Protein AF-A0A2A6ZVV5-F1 (afdb_monomer_lite)

Foldseek 3Di:
DADADEDEPPPDQDDLPDDEAGDPVLLVVLVVLVVSVVVVHAYEYEQFWRQANQAALDHHPSTHAHLAYEREDDRTPNCVDPNRVRRHRHYHYDYPPDDPVPDDDD

Sequence (106 aa):
MGDLFVVSIGYALYGTGFHGALRPSGLAACGLIRRLHKSDTFVLAVDLPSGINTDTGEVAEGAAYADLTVTFDSYKPLHMAEASAPLCGKIICADIGIRDEWHPEF

Structure (mmCIF, N/CA/C/O backbone):
data_AF-A0A2A6ZVV5-F1
#
_entry.id   AF-A0A2A6ZVV5-F1
#
loop_
_atom_site.group_PDB
_atom_site.id
_atom_site.type_symbol
_atom_site.label_atom_id
_atom_site.label_alt_id
_atom_site.label_comp_id
_atom_site.label_asym_id
_atom_site.label_entity_id
_atom_site.label_seq_id
_atom_site.pdbx_PDB_ins_code
_atom_site.Cartn_x
_atom_site.Cartn_y
_atom_site.Cartn_z
_atom_site.occupancy
_atom_site.B_iso_or_equiv
_atom_site.auth_seq_id
_atom_site.auth_comp_id
_atom_site.auth_asym_id
_atom_site.auth_atom_id
_atom_site.pdbx_PDB_model_num
ATOM 1 N N . MET A 1 1 ? -25.230 -5.777 -0.996 1.00 41.69 1 MET A N 1
ATOM 2 C CA . MET A 1 1 ? -24.227 -5.767 -2.078 1.00 41.69 1 MET A CA 1
ATOM 3 C C . MET A 1 1 ? -23.375 -4.550 -1.780 1.00 41.69 1 MET A C 1
ATOM 5 O O . MET A 1 1 ? -23.881 -3.453 -1.945 1.00 41.69 1 MET A O 1
ATOM 9 N N . GLY A 1 2 ? -22.250 -4.751 -1.088 1.00 50.25 2 GLY A N 1
ATOM 10 C CA . GLY A 1 2 ? -21.482 -3.663 -0.473 1.00 50.25 2 GLY A CA 1
ATOM 11 C C . GLY A 1 2 ? -20.897 -2.736 -1.530 1.00 50.25 2 GLY A C 1
ATOM 12 O O . GLY A 1 2 ? -20.501 -3.203 -2.598 1.00 50.25 2 GLY A O 1
ATOM 13 N N . ASP A 1 3 ? -20.893 -1.439 -1.241 1.00 46.88 3 ASP A N 1
ATOM 14 C CA . ASP A 1 3 ? -20.307 -0.436 -2.120 1.00 46.88 3 ASP A CA 1
ATOM 15 C C . ASP A 1 3 ? -18.819 -0.758 -2.335 1.00 46.88 3 ASP A C 1
ATOM 17 O O . ASP A 1 3 ? -18.072 -1.014 -1.388 1.00 46.88 3 ASP A O 1
ATOM 21 N N . LEU A 1 4 ? -18.389 -0.798 -3.598 1.00 45.12 4 LEU A N 1
ATOM 22 C CA . LEU A 1 4 ? -16.984 -0.952 -3.961 1.00 45.12 4 LEU A CA 1
ATOM 23 C C . LEU A 1 4 ? -16.335 0.430 -3.926 1.00 45.12 4 LEU A C 1
ATOM 25 O O . LEU A 1 4 ? -16.654 1.280 -4.759 1.00 45.12 4 LEU A O 1
ATOM 29 N N . PHE A 1 5 ? -15.401 0.646 -3.002 1.00 52.53 5 PHE A N 1
ATOM 30 C CA . PHE A 1 5 ? -14.598 1.862 -2.979 1.00 52.53 5 PHE A CA 1
ATOM 31 C C . PHE A 1 5 ? -13.209 1.547 -3.528 1.00 52.53 5 PHE A C 1
ATOM 33 O O . PHE A 1 5 ? -12.375 0.911 -2.881 1.00 52.53 5 PHE A O 1
ATOM 40 N N . VAL A 1 6 ? -12.971 1.970 -4.768 1.00 51.19 6 VAL A N 1
ATOM 41 C CA . VAL A 1 6 ? -11.660 1.842 -5.406 1.00 51.19 6 VAL A CA 1
ATOM 42 C C . VAL A 1 6 ? -10.798 3.014 -4.966 1.00 51.19 6 VAL A C 1
ATOM 44 O O . VAL A 1 6 ? -11.049 4.159 -5.341 1.00 51.19 6 VAL A O 1
ATOM 47 N N . VAL A 1 7 ? -9.761 2.730 -4.187 1.00 54.19 7 VAL A N 1
ATOM 48 C CA . VAL A 1 7 ? -8.729 3.705 -3.855 1.00 54.19 7 VAL A CA 1
ATOM 49 C C . VAL A 1 7 ? -7.602 3.529 -4.872 1.00 54.19 7 VAL A C 1
ATOM 51 O O . VAL A 1 7 ? -6.694 2.718 -4.705 1.00 54.19 7 VAL A O 1
ATOM 54 N N . SER A 1 8 ? -7.686 4.283 -5.972 1.00 39.44 8 SER A N 1
ATOM 55 C CA . SER A 1 8 ? -6.606 4.347 -6.957 1.00 39.44 8 SER A CA 1
ATOM 56 C C . SER A 1 8 ? -5.481 5.242 -6.441 1.00 39.44 8 SER A C 1
ATOM 58 O O . SER A 1 8 ? -5.673 6.450 -6.302 1.00 39.44 8 SER A O 1
ATOM 60 N N . ILE A 1 9 ? -4.312 4.672 -6.138 1.00 43.19 9 ILE A N 1
ATOM 61 C CA . ILE A 1 9 ? -3.103 5.429 -5.796 1.00 43.19 9 ILE A CA 1
ATOM 62 C C . ILE A 1 9 ? -1.984 5.054 -6.771 1.00 43.19 9 ILE A C 1
ATOM 64 O O . ILE A 1 9 ? -0.904 4.620 -6.403 1.00 43.19 9 ILE A O 1
ATOM 68 N N . GLY A 1 10 ? -2.236 5.299 -8.053 1.00 32.91 10 GLY A N 1
ATOM 69 C CA . GLY A 1 10 ? -1.182 5.743 -8.960 1.00 32.91 10 GLY A CA 1
ATOM 70 C C . GLY A 1 10 ? -1.272 7.265 -9.052 1.00 32.91 10 GLY A C 1
ATOM 71 O O . GLY A 1 10 ? -2.272 7.780 -9.539 1.00 32.91 10 GLY A O 1
ATOM 72 N N . TYR A 1 11 ? -0.270 7.994 -8.554 1.00 42.50 11 TYR A N 1
ATOM 73 C CA . TYR A 1 11 ? -0.145 9.462 -8.677 1.00 42.50 11 TYR A CA 1
ATOM 74 C C . TYR A 1 11 ? -1.188 10.381 -7.989 1.00 42.50 11 TYR A C 1
ATOM 76 O O . TYR A 1 11 ? -1.275 11.543 -8.378 1.00 42.50 11 TYR A O 1
ATOM 84 N N . ALA A 1 12 ? -1.949 9.968 -6.964 1.00 44.75 12 ALA A N 1
ATOM 85 C CA . ALA A 1 12 ? -2.974 10.871 -6.384 1.00 44.75 12 ALA A CA 1
ATOM 86 C C . ALA A 1 12 ? -2.871 11.205 -4.876 1.00 44.75 12 ALA A C 1
ATOM 88 O O . ALA A 1 12 ? -3.442 12.212 -4.459 1.00 44.75 12 ALA A O 1
ATOM 89 N N . LEU A 1 13 ? -2.113 10.453 -4.060 1.00 51.47 13 LEU A N 1
ATOM 90 C CA . LEU A 1 13 ? -1.795 10.835 -2.666 1.00 51.47 13 LEU A CA 1
ATOM 91 C C . LEU A 1 13 ? -0.309 10.637 -2.349 1.00 51.47 13 LEU A C 1
ATOM 93 O O . LEU A 1 13 ? 0.384 11.624 -2.115 1.00 51.47 13 LEU A O 1
ATOM 97 N N . TYR A 1 14 ? 0.187 9.397 -2.416 1.00 51.66 14 TYR A N 1
ATOM 98 C CA . TYR A 1 14 ? 1.614 9.065 -2.389 1.00 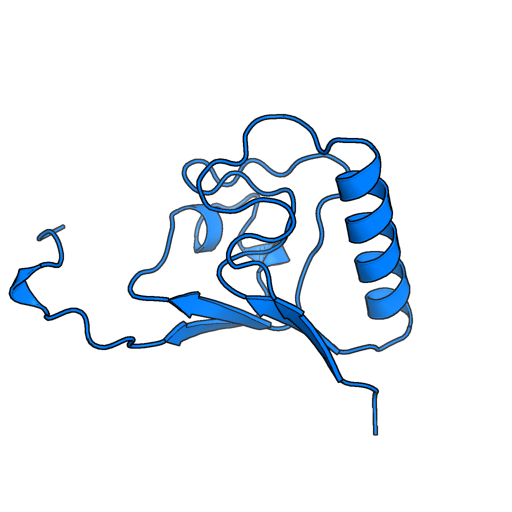51.66 14 TYR A CA 1
ATOM 99 C C . TYR A 1 14 ? 1.872 7.737 -3.114 1.00 51.66 14 TYR A C 1
ATOM 101 O O . TYR A 1 14 ? 1.139 6.786 -2.882 1.00 51.66 14 TYR A O 1
ATOM 109 N N . GLY A 1 15 ? 2.886 7.680 -3.980 1.00 57.38 15 GLY A N 1
ATOM 110 C CA . GLY A 1 15 ? 3.348 6.443 -4.631 1.00 57.38 15 GLY A CA 1
ATOM 111 C C . GLY A 1 15 ? 4.699 5.990 -4.075 1.00 57.38 15 GLY A C 1
ATOM 112 O O . GLY A 1 15 ? 5.016 6.284 -2.922 1.00 57.38 15 GLY A O 1
ATOM 113 N N . THR A 1 16 ? 5.536 5.386 -4.923 1.00 53.97 16 THR A N 1
ATOM 114 C CA . THR A 1 16 ? 6.889 4.908 -4.567 1.00 53.97 16 THR A CA 1
ATOM 115 C C . THR A 1 16 ? 7.792 5.945 -3.890 1.00 53.97 16 THR A C 1
ATOM 117 O O . THR A 1 16 ? 8.691 5.595 -3.138 1.00 53.97 16 THR A O 1
ATOM 120 N N . GLY A 1 17 ? 7.518 7.239 -4.086 1.00 60.00 17 GLY A N 1
ATOM 121 C CA . GLY A 1 17 ? 8.231 8.346 -3.444 1.00 60.00 17 GLY A CA 1
ATOM 122 C C . GLY A 1 17 ? 7.745 8.754 -2.042 1.00 60.00 17 GLY A C 1
ATOM 123 O O . GLY A 1 17 ? 8.142 9.825 -1.573 1.00 60.00 17 GLY A O 1
ATOM 124 N N . PHE A 1 18 ? 6.864 7.998 -1.376 1.00 68.19 18 PHE A N 1
ATOM 125 C CA . PHE A 1 18 ? 6.453 8.310 0.001 1.00 68.19 18 PHE A CA 1
ATOM 126 C C . PHE A 1 18 ? 7.604 8.153 1.000 1.00 68.19 18 PHE A C 1
ATOM 128 O O . PHE A 1 18 ? 8.256 7.116 1.037 1.00 68.19 18 PHE A O 1
ATOM 135 N N . HIS A 1 19 ? 7.778 9.143 1.878 1.00 69.75 19 HIS A N 1
ATOM 136 C CA . HIS A 1 19 ? 8.740 9.090 2.977 1.00 69.75 19 HIS A CA 1
ATOM 137 C C . HIS A 1 19 ? 8.169 9.772 4.227 1.00 69.75 19 HIS A C 1
ATOM 139 O O . HIS A 1 19 ? 7.600 10.864 4.139 1.00 69.75 19 HIS A O 1
ATOM 145 N N . GLY A 1 20 ? 8.388 9.173 5.400 1.00 78.56 20 GLY A N 1
ATOM 146 C CA . GLY A 1 20 ? 8.078 9.789 6.690 1.00 78.56 20 GLY A CA 1
ATOM 147 C C . GLY A 1 20 ? 6.585 9.804 7.028 1.00 78.56 20 GLY A C 1
ATOM 148 O O . GLY A 1 20 ? 5.962 8.756 7.149 1.00 78.56 20 GLY A O 1
ATOM 149 N N . ALA A 1 21 ? 6.018 10.992 7.253 1.00 84.38 21 ALA A N 1
ATOM 150 C CA . ALA A 1 21 ? 4.661 11.161 7.775 1.00 84.38 21 ALA A CA 1
ATOM 151 C C . ALA A 1 21 ? 3.663 11.638 6.708 1.00 84.38 21 ALA A C 1
ATOM 153 O O . ALA A 1 21 ? 3.992 12.426 5.817 1.00 84.38 21 ALA A O 1
ATOM 154 N N . LEU A 1 22 ? 2.402 11.220 6.850 1.00 82.38 22 LEU A N 1
ATOM 155 C CA . LEU A 1 22 ? 1.297 11.736 6.045 1.00 82.38 22 LEU A CA 1
ATOM 156 C C . LEU A 1 22 ? 1.129 13.246 6.273 1.00 82.38 22 LEU A C 1
ATOM 158 O O . LEU A 1 22 ? 1.007 13.713 7.406 1.00 82.38 22 LEU A O 1
ATOM 162 N N . ARG A 1 23 ? 1.050 14.030 5.191 1.00 85.06 23 ARG A N 1
ATOM 163 C CA . ARG A 1 23 ? 0.595 15.428 5.284 1.00 85.06 23 ARG A CA 1
ATOM 164 C C . ARG A 1 23 ? -0.873 15.472 5.736 1.00 85.06 23 ARG A C 1
ATOM 166 O O . ARG A 1 23 ? -1.589 14.493 5.527 1.00 85.06 23 ARG A O 1
ATOM 173 N N . PRO A 1 24 ? -1.368 16.602 6.278 1.00 88.50 24 PRO A N 1
ATOM 174 C CA . PRO A 1 24 ? -2.725 16.687 6.827 1.00 88.50 24 PRO A CA 1
ATOM 175 C C . PRO A 1 24 ? -3.837 16.183 5.893 1.00 88.50 24 PRO A C 1
ATOM 177 O O . PRO A 1 24 ? -4.741 15.481 6.336 1.00 88.50 24 PRO A O 1
ATOM 180 N N . SER A 1 25 ? -3.75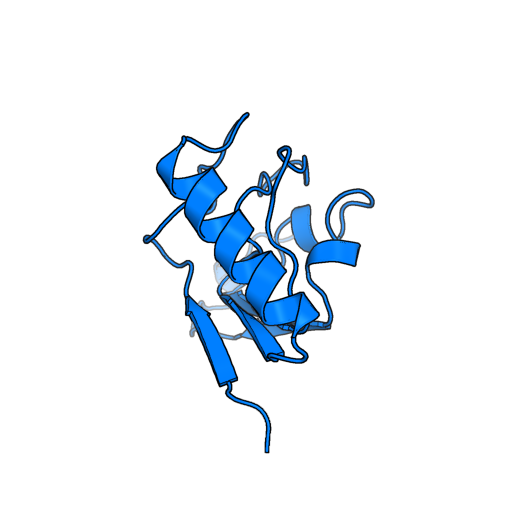1 16.475 4.592 1.00 85.19 25 SER A N 1
ATOM 181 C CA . SER A 1 25 ? -4.698 15.967 3.590 1.00 85.19 25 SER A CA 1
ATOM 182 C C . SER A 1 25 ? -4.620 14.447 3.410 1.00 85.19 25 SER A C 1
ATOM 184 O O . SER A 1 25 ? -5.654 13.788 3.332 1.00 85.19 25 SER A O 1
ATOM 186 N N . GLY A 1 26 ? -3.411 13.880 3.392 1.00 85.31 26 GLY A N 1
ATOM 187 C CA . GLY A 1 26 ? -3.197 12.434 3.323 1.00 85.31 26 GLY A CA 1
ATOM 188 C C . GLY A 1 26 ? -3.689 11.715 4.574 1.00 85.31 26 GLY A C 1
ATOM 189 O O . GLY A 1 26 ? -4.334 10.676 4.462 1.00 85.31 26 GLY A O 1
ATOM 190 N N . LEU A 1 27 ? -3.476 12.303 5.754 1.00 88.44 27 LEU A N 1
ATOM 191 C CA . LEU A 1 27 ? -3.998 11.775 7.013 1.00 88.44 27 LEU A CA 1
ATOM 192 C C . LEU A 1 27 ? -5.533 11.781 7.028 1.00 88.44 27 LEU A C 1
ATOM 194 O O . LEU A 1 27 ? -6.150 10.791 7.416 1.00 88.44 27 LEU A O 1
ATOM 198 N N . ALA A 1 28 ? -6.158 12.863 6.553 1.00 88.19 28 ALA A N 1
ATOM 199 C CA . ALA A 1 28 ? -7.611 12.946 6.428 1.00 88.19 28 ALA A CA 1
ATOM 200 C C . ALA A 1 28 ? -8.166 11.900 5.444 1.00 88.19 28 ALA A C 1
ATOM 202 O O . ALA A 1 28 ? -9.139 11.214 5.762 1.00 88.19 28 ALA A O 1
ATOM 203 N N . ALA A 1 29 ? -7.524 11.729 4.284 1.00 88.56 29 ALA A N 1
ATOM 204 C CA . ALA A 1 29 ? -7.924 10.738 3.288 1.00 88.56 29 ALA A CA 1
ATOM 205 C C . ALA A 1 29 ? -7.794 9.301 3.817 1.00 88.56 29 ALA A C 1
ATOM 207 O O . ALA A 1 29 ? -8.751 8.531 3.741 1.00 88.56 29 ALA A O 1
ATOM 208 N N . CYS A 1 30 ? -6.660 8.952 4.433 1.00 90.56 30 CYS A N 1
ATOM 209 C CA . CYS A 1 30 ? -6.482 7.635 5.049 1.00 90.56 30 CYS A CA 1
ATOM 210 C C . CYS A 1 30 ? -7.468 7.420 6.207 1.00 90.56 30 CYS A C 1
ATOM 212 O O . CYS A 1 30 ? -8.012 6.329 6.374 1.00 90.56 30 CYS A O 1
ATOM 214 N N . GLY A 1 31 ? -7.778 8.474 6.967 1.00 92.31 31 GLY A N 1
ATOM 215 C CA . GLY A 1 31 ? -8.828 8.465 7.982 1.00 92.31 31 GLY A CA 1
ATOM 216 C C . GLY A 1 31 ? -10.203 8.105 7.415 1.00 92.31 31 GLY A C 1
ATOM 217 O O . GLY A 1 31 ? -10.895 7.264 7.995 1.00 92.31 31 GLY A O 1
ATOM 218 N N . LEU A 1 32 ? -10.580 8.684 6.271 1.00 90.75 32 LEU A N 1
ATOM 219 C CA . LEU A 1 32 ? -11.832 8.368 5.581 1.00 90.75 32 LEU A CA 1
ATOM 220 C C . LEU A 1 32 ? -11.848 6.926 5.062 1.00 90.75 32 LEU A C 1
ATOM 222 O O . LEU A 1 32 ? -12.814 6.211 5.313 1.00 90.75 32 LEU A O 1
ATOM 226 N N . ILE A 1 33 ? -10.771 6.472 4.416 1.00 89.88 33 ILE A N 1
ATOM 227 C CA . ILE A 1 33 ? -10.657 5.094 3.909 1.00 89.88 33 ILE A CA 1
ATOM 228 C C . ILE A 1 33 ? -10.838 4.090 5.052 1.00 89.88 33 ILE A C 1
ATOM 230 O O . ILE A 1 33 ? -11.666 3.189 4.966 1.00 89.88 33 ILE A O 1
ATOM 234 N N . ARG A 1 34 ? -10.150 4.300 6.179 1.00 91.69 34 ARG A N 1
ATOM 235 C CA . ARG A 1 34 ? -10.288 3.453 7.375 1.00 91.69 34 ARG A CA 1
ATOM 236 C C . ARG A 1 34 ? -11.696 3.483 7.963 1.00 91.69 34 ARG A C 1
ATOM 238 O O . ARG A 1 34 ? -12.166 2.481 8.497 1.00 91.69 34 ARG A O 1
ATOM 245 N N . ARG A 1 35 ? -12.365 4.639 7.926 1.00 92.50 35 ARG A N 1
ATOM 246 C CA . ARG A 1 35 ? -13.749 4.788 8.400 1.00 92.50 35 ARG A CA 1
ATOM 247 C C . ARG A 1 35 ? -14.712 3.972 7.538 1.00 92.50 35 ARG A C 1
ATOM 249 O O . ARG A 1 35 ? -15.569 3.312 8.116 1.00 92.50 35 ARG A O 1
ATOM 256 N N . LEU A 1 36 ? -14.543 4.014 6.216 1.00 87.00 36 LEU A N 1
ATOM 257 C CA . LEU A 1 36 ? -15.331 3.246 5.248 1.00 87.00 36 LEU A CA 1
ATOM 258 C C . LEU A 1 36 ? -15.070 1.744 5.378 1.00 87.00 36 LEU A C 1
ATOM 260 O O . LEU A 1 36 ? -16.004 0.949 5.423 1.00 87.00 36 LEU A O 1
ATOM 264 N N . HIS A 1 37 ? -13.809 1.343 5.532 1.00 86.56 37 HIS A N 1
ATOM 265 C CA . HIS A 1 37 ? -13.468 -0.069 5.709 1.00 86.56 37 HIS A CA 1
ATOM 266 C C . HIS A 1 37 ? -14.116 -0.672 6.958 1.00 86.56 37 HIS A C 1
ATOM 268 O O . HIS A 1 37 ? -14.665 -1.766 6.922 1.00 86.56 37 HIS A O 1
ATOM 274 N N . LYS A 1 38 ? -14.151 0.092 8.059 1.00 89.44 38 LYS A N 1
ATOM 275 C CA . LYS A 1 38 ? -14.865 -0.288 9.291 1.00 89.44 38 LYS A CA 1
ATOM 276 C C . LYS A 1 38 ? -16.387 -0.365 9.141 1.00 89.44 38 LYS A C 1
ATOM 278 O O . LYS A 1 38 ? -17.039 -0.847 10.061 1.00 89.44 38 LYS A O 1
ATOM 283 N N . SER A 1 39 ? -16.956 0.153 8.054 1.00 88.38 39 SER A N 1
ATOM 284 C CA . SER A 1 39 ? -18.382 0.045 7.736 1.00 88.38 39 SER A CA 1
ATOM 285 C C . SER A 1 39 ? -18.641 -0.984 6.630 1.00 88.38 39 SER A C 1
ATOM 287 O O . SER A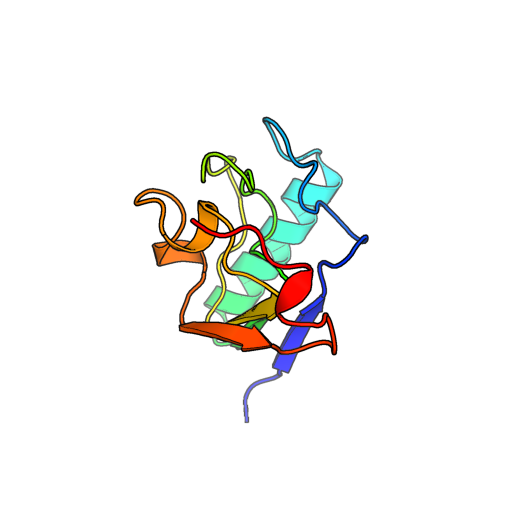 1 39 ? -19.506 -0.758 5.788 1.00 88.38 39 SER A O 1
ATOM 289 N N . ASP A 1 40 ? -17.857 -2.068 6.607 1.00 84.62 40 ASP A N 1
ATOM 290 C CA . ASP A 1 40 ? -17.952 -3.194 5.663 1.00 84.62 40 ASP A CA 1
ATOM 291 C C . ASP A 1 40 ? -17.821 -2.804 4.178 1.00 84.62 40 ASP A C 1
ATOM 293 O O . ASP A 1 40 ? -18.279 -3.516 3.281 1.00 84.62 40 ASP A O 1
ATOM 297 N N . THR A 1 41 ? -17.179 -1.664 3.898 1.00 88.12 41 THR A N 1
ATOM 298 C CA . THR A 1 41 ? -16.831 -1.263 2.528 1.00 88.12 41 THR A CA 1
ATOM 299 C C . THR A 1 41 ? -15.573 -1.999 2.103 1.00 88.12 41 THR A C 1
ATOM 301 O O . THR A 1 41 ? -14.565 -1.936 2.804 1.00 88.12 41 THR A O 1
ATOM 304 N N . PHE A 1 42 ? -15.608 -2.638 0.938 1.00 90.12 42 PHE A N 1
ATOM 305 C CA . PHE A 1 42 ? -14.428 -3.289 0.382 1.00 90.12 42 PHE A CA 1
ATOM 306 C C . PHE A 1 42 ? -13.419 -2.240 -0.098 1.00 90.12 42 PHE A C 1
ATOM 308 O O . PHE A 1 42 ? -13.761 -1.391 -0.929 1.00 90.12 42 PHE A O 1
ATOM 315 N N . VAL A 1 43 ? -12.183 -2.316 0.396 1.00 91.44 43 VAL A N 1
ATOM 316 C CA . VAL A 1 43 ? -11.096 -1.403 0.032 1.00 91.44 43 VAL A CA 1
ATOM 317 C C . VAL A 1 43 ? -10.123 -2.097 -0.907 1.00 91.44 43 VAL A C 1
ATOM 319 O O . VAL A 1 43 ? -9.411 -3.028 -0.529 1.00 91.44 43 VAL A O 1
ATOM 322 N N . LEU A 1 44 ? -10.057 -1.581 -2.133 1.00 93.62 44 LEU A N 1
ATOM 323 C CA . LEU A 1 44 ? -9.035 -1.943 -3.106 1.00 93.62 44 LEU A CA 1
ATOM 324 C C . LEU A 1 44 ? -7.957 -0.860 -3.139 1.00 93.62 44 LEU A C 1
ATOM 326 O O . LEU A 1 44 ? -8.261 0.287 -3.472 1.00 93.62 44 LEU A O 1
ATOM 330 N N . ALA A 1 45 ? -6.716 -1.234 -2.835 1.00 90.94 45 ALA A N 1
ATOM 331 C CA . ALA A 1 45 ? -5.540 -0.413 -3.075 1.00 90.94 45 ALA A CA 1
ATOM 332 C C . ALA A 1 45 ? -4.983 -0.678 -4.478 1.00 90.94 45 ALA A C 1
ATOM 334 O O . ALA A 1 45 ? -4.860 -1.821 -4.924 1.00 90.94 45 ALA A O 1
ATOM 335 N N . VAL A 1 46 ? -4.630 0.397 -5.172 1.00 90.50 46 VAL A N 1
ATOM 336 C CA . VAL A 1 46 ? -3.885 0.333 -6.430 1.00 90.50 46 VAL A CA 1
ATOM 337 C C . VAL A 1 46 ? -2.428 0.659 -6.143 1.00 90.50 46 VAL A C 1
ATOM 339 O O . VAL A 1 46 ? -2.135 1.656 -5.492 1.00 90.50 46 VAL A O 1
ATOM 342 N N . ASP A 1 47 ? -1.544 -0.181 -6.658 1.00 90.44 47 ASP A N 1
ATOM 343 C CA . ASP A 1 47 ? -0.110 -0.251 -6.401 1.00 90.44 47 ASP A CA 1
ATOM 344 C C . ASP A 1 47 ? 0.270 -0.644 -4.971 1.00 90.44 47 ASP A C 1
ATOM 346 O O . ASP A 1 47 ? 0.928 -1.667 -4.796 1.00 90.44 47 ASP A O 1
ATOM 350 N N . LEU A 1 48 ? -0.168 0.135 -3.976 1.00 89.81 48 LEU A N 1
ATOM 351 C CA . LEU A 1 48 ? 0.127 -0.051 -2.553 1.00 89.81 48 LEU A CA 1
ATOM 352 C C . LEU A 1 48 ? -0.855 0.723 -1.649 1.00 89.81 48 LEU A C 1
ATOM 354 O O . LEU A 1 48 ? -1.441 1.720 -2.085 1.00 89.81 4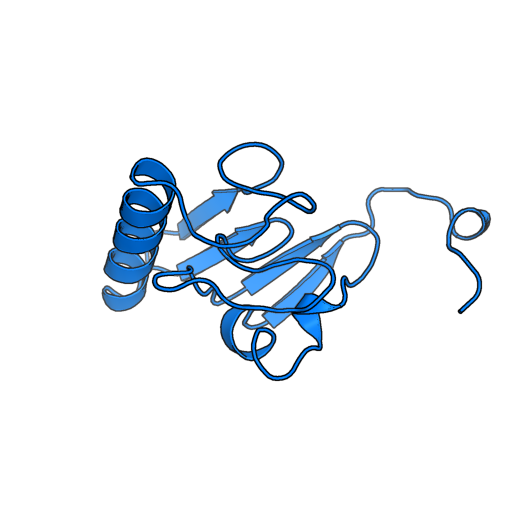8 LEU A O 1
ATOM 358 N N . PRO A 1 49 ? -1.045 0.329 -0.374 1.00 91.75 49 PRO A N 1
ATOM 359 C CA . PRO A 1 49 ? -1.840 1.115 0.570 1.00 91.75 49 PRO A CA 1
ATOM 360 C C . PRO A 1 49 ? -1.197 2.478 0.887 1.00 91.75 49 PRO A C 1
ATOM 362 O O . PRO A 1 49 ? -0.000 2.578 1.155 1.00 91.75 49 PRO A O 1
ATOM 365 N N . SER A 1 50 ? -1.999 3.550 0.902 1.00 89.69 50 SER A N 1
ATOM 366 C CA . SER A 1 50 ? -1.509 4.910 1.195 1.00 89.69 50 SER A CA 1
ATOM 367 C C . SER A 1 50 ? -0.869 5.026 2.581 1.00 89.69 50 SER A C 1
ATOM 369 O O . SER A 1 50 ? -1.459 4.617 3.581 1.00 89.69 50 SER A O 1
ATOM 371 N N . GLY A 1 51 ? 0.281 5.705 2.644 1.00 89.88 51 GLY A N 1
ATOM 372 C CA . GLY A 1 51 ? 1.005 5.978 3.891 1.00 89.88 51 GLY A CA 1
ATOM 373 C C . GLY A 1 51 ? 2.052 4.929 4.257 1.00 89.88 51 GLY A C 1
ATOM 374 O O . GLY A 1 51 ? 2.496 4.905 5.401 1.00 89.88 51 GLY A O 1
ATOM 375 N N . ILE A 1 52 ? 2.443 4.074 3.311 1.00 91.44 52 ILE A N 1
ATOM 376 C CA . ILE A 1 52 ? 3.484 3.061 3.498 1.00 91.44 52 ILE A CA 1
ATOM 377 C C . ILE A 1 52 ? 4.678 3.393 2.602 1.00 91.44 52 ILE A C 1
ATOM 379 O O . ILE A 1 52 ? 4.513 3.692 1.417 1.00 91.44 52 ILE A O 1
ATOM 383 N N . ASN A 1 53 ? 5.885 3.365 3.167 1.00 90.56 53 ASN A N 1
ATOM 384 C CA . ASN A 1 53 ? 7.116 3.504 2.398 1.00 90.56 53 ASN A CA 1
ATOM 385 C C . ASN A 1 53 ? 7.306 2.262 1.524 1.00 90.56 53 ASN A C 1
ATOM 387 O O . ASN A 1 53 ? 7.225 1.130 1.998 1.00 90.56 53 ASN A O 1
ATOM 391 N N . THR A 1 54 ? 7.561 2.481 0.239 1.00 88.81 54 THR A N 1
ATOM 392 C CA . THR A 1 54 ? 7.580 1.402 -0.748 1.00 88.81 54 THR A CA 1
ATOM 393 C C . THR A 1 54 ? 8.769 0.462 -0.613 1.00 88.81 54 THR A C 1
ATOM 395 O O . THR A 1 54 ? 8.613 -0.753 -0.765 1.00 88.81 54 THR A O 1
ATOM 398 N N . ASP A 1 55 ? 9.930 1.025 -0.298 1.00 89.00 55 ASP A N 1
ATOM 399 C CA . ASP A 1 55 ? 11.202 0.311 -0.292 1.00 89.00 55 ASP A CA 1
ATOM 400 C C . ASP A 1 55 ? 11.479 -0.341 1.063 1.00 89.00 55 ASP A C 1
ATOM 402 O O . ASP A 1 55 ? 12.113 -1.391 1.129 1.00 89.00 55 ASP A O 1
ATOM 406 N N . THR A 1 56 ? 10.992 0.262 2.152 1.00 90.44 56 THR A N 1
ATOM 407 C CA . THR A 1 56 ? 11.253 -0.221 3.518 1.00 90.44 56 THR A CA 1
ATOM 408 C C . THR A 1 56 ? 10.065 -0.934 4.156 1.00 90.44 56 THR A C 1
ATOM 410 O O . THR A 1 56 ? 10.252 -1.706 5.094 1.00 90.44 56 THR A O 1
ATOM 413 N N . GLY A 1 57 ? 8.840 -0.676 3.687 1.00 92.94 57 GLY A N 1
ATOM 414 C CA . GLY A 1 57 ? 7.620 -1.121 4.363 1.00 92.94 57 GLY A CA 1
ATOM 415 C C . GLY A 1 57 ? 7.305 -0.351 5.651 1.00 92.94 57 GLY A C 1
ATOM 416 O O . GLY A 1 57 ? 6.417 -0.752 6.400 1.00 92.94 57 GLY A O 1
ATOM 417 N N . GLU A 1 58 ? 8.005 0.753 5.939 1.00 94.38 58 GLU A N 1
ATOM 418 C CA . GLU A 1 58 ? 7.681 1.606 7.086 1.00 94.38 58 GLU A CA 1
ATOM 419 C C . GLU A 1 58 ? 6.268 2.182 6.952 1.00 94.38 58 GLU A C 1
ATOM 421 O O . GLU A 1 58 ? 5.917 2.812 5.951 1.00 94.38 58 GLU A O 1
ATOM 426 N N . VAL A 1 59 ? 5.454 1.979 7.986 1.00 94.69 59 VAL A N 1
ATOM 427 C CA . VAL A 1 59 ? 4.051 2.392 8.011 1.00 94.69 59 VAL A CA 1
ATOM 428 C C . VAL A 1 59 ? 3.925 3.699 8.781 1.00 94.69 59 VAL A C 1
ATOM 430 O O . VAL A 1 59 ? 4.219 3.761 9.976 1.00 94.69 59 VAL A O 1
ATOM 433 N N . ALA A 1 60 ? 3.458 4.751 8.113 1.00 93.25 60 ALA A N 1
ATOM 434 C CA . ALA A 1 60 ? 3.166 6.010 8.776 1.00 93.25 60 ALA A CA 1
ATOM 435 C C . ALA A 1 60 ? 1.952 5.882 9.702 1.00 93.25 60 ALA A C 1
ATOM 437 O O . ALA A 1 60 ? 0.998 5.144 9.434 1.00 93.25 60 ALA A O 1
ATOM 438 N N . GLU A 1 61 ? 1.941 6.675 10.774 1.00 94.38 61 GLU A N 1
ATOM 439 C CA . GLU A 1 61 ? 0.764 6.782 11.629 1.00 94.38 61 GLU A CA 1
ATOM 440 C C . GLU A 1 61 ? -0.461 7.204 10.801 1.00 94.38 61 GLU A C 1
ATOM 442 O O . GLU A 1 61 ? -0.444 8.197 10.071 1.00 94.38 61 GLU A O 1
ATOM 447 N N . GLY A 1 62 ? -1.539 6.426 10.915 1.00 92.31 62 GLY A N 1
ATOM 448 C CA . GLY A 1 62 ? -2.785 6.682 10.199 1.00 92.31 62 GLY A CA 1
ATOM 449 C C . GLY A 1 62 ? -2.832 6.164 8.762 1.00 92.31 62 GLY A C 1
ATOM 450 O O . GLY A 1 62 ? -3.820 6.461 8.092 1.00 92.31 62 GLY A O 1
ATOM 451 N N . ALA A 1 63 ? -1.841 5.387 8.307 1.00 93.00 63 ALA A N 1
ATOM 452 C CA . ALA A 1 63 ? -1.857 4.722 7.003 1.00 93.00 63 ALA A CA 1
ATOM 453 C C . ALA A 1 63 ? -3.143 3.911 6.759 1.00 93.00 63 ALA A C 1
ATOM 455 O O . ALA A 1 63 ? -3.786 3.401 7.685 1.00 93.00 63 ALA A O 1
ATOM 456 N N . ALA A 1 64 ? -3.527 3.812 5.489 1.00 92.75 64 ALA A N 1
ATOM 457 C CA . ALA A 1 64 ? -4.647 2.987 5.063 1.00 92.75 64 ALA A CA 1
ATOM 458 C C . ALA A 1 64 ? -4.253 1.501 5.022 1.00 92.75 64 ALA A C 1
ATOM 460 O O . ALA A 1 64 ? -3.079 1.155 4.918 1.00 92.75 64 ALA A O 1
ATOM 461 N N . TYR A 1 65 ? -5.255 0.629 5.069 1.00 93.50 65 TYR A N 1
ATOM 462 C CA . TYR A 1 65 ? -5.116 -0.804 4.826 1.00 93.50 65 TYR A CA 1
ATOM 463 C C . TYR A 1 65 ? -6.230 -1.256 3.880 1.00 93.50 65 TYR A C 1
ATOM 465 O O . TYR A 1 65 ? -7.266 -0.592 3.785 1.00 93.50 65 TYR A O 1
ATOM 473 N N . ALA A 1 66 ? -5.975 -2.328 3.137 1.00 94.56 66 ALA A N 1
ATOM 474 C CA . ALA A 1 66 ? -6.829 -2.795 2.055 1.00 94.56 66 ALA A CA 1
ATOM 475 C C . ALA A 1 66 ? -7.195 -4.272 2.217 1.00 94.56 66 ALA A C 1
ATOM 477 O O . ALA A 1 66 ? -6.472 -5.046 2.841 1.00 94.56 66 ALA A O 1
ATOM 478 N N . ASP A 1 67 ? -8.308 -4.664 1.603 1.00 95.81 67 ASP A N 1
ATOM 479 C CA . ASP A 1 67 ? -8.686 -6.070 1.444 1.00 95.81 67 ASP A CA 1
ATOM 480 C C . ASP A 1 67 ? -7.942 -6.708 0.260 1.00 95.81 67 ASP A C 1
ATOM 482 O O . ASP A 1 67 ? -7.610 -7.897 0.275 1.00 95.81 67 ASP A O 1
ATOM 486 N N . LEU A 1 68 ? -7.670 -5.903 -0.773 1.00 95.75 68 LEU A N 1
ATOM 487 C CA . LEU A 1 68 ? -6.965 -6.288 -1.990 1.00 95.75 68 LEU A CA 1
ATOM 488 C C . LEU A 1 68 ? -6.042 -5.158 -2.453 1.00 95.75 68 LEU A C 1
ATOM 490 O O . LEU A 1 68 ? -6.485 -4.024 -2.606 1.00 95.75 68 LEU A O 1
ATOM 494 N N . THR A 1 69 ? -4.797 -5.492 -2.768 1.00 95.12 69 THR A N 1
ATOM 495 C CA . THR A 1 69 ? -3.849 -4.625 -3.467 1.00 95.12 69 THR A CA 1
ATOM 496 C C . THR A 1 69 ? -3.586 -5.174 -4.865 1.00 95.12 69 THR A C 1
ATOM 498 O O . THR A 1 69 ? -3.169 -6.323 -5.020 1.00 95.12 69 THR A O 1
ATOM 501 N N . VAL A 1 70 ? -3.817 -4.357 -5.892 1.00 95.06 70 VAL A N 1
ATOM 502 C CA . VAL A 1 70 ? -3.382 -4.649 -7.263 1.00 95.06 70 VAL A CA 1
ATOM 503 C C . VAL A 1 70 ? -2.127 -3.841 -7.534 1.00 95.06 70 VAL A C 1
ATOM 505 O O . VAL A 1 70 ? -2.207 -2.636 -7.756 1.00 95.06 70 VAL A O 1
ATOM 508 N N . THR A 1 71 ? -0.978 -4.504 -7.486 1.00 92.88 71 THR A N 1
ATOM 509 C CA . THR A 1 71 ? 0.308 -3.909 -7.837 1.00 92.88 71 THR A CA 1
ATOM 510 C C . THR A 1 71 ? 0.623 -4.152 -9.302 1.00 92.88 71 THR A C 1
ATOM 512 O O . THR A 1 71 ? 0.098 -5.086 -9.902 1.00 92.88 71 THR A O 1
ATOM 515 N N . PHE A 1 72 ? 1.437 -3.296 -9.899 1.00 90.88 72 PHE A N 1
ATOM 516 C CA . PHE A 1 72 ? 1.792 -3.408 -11.311 1.00 90.88 72 PHE A CA 1
ATOM 517 C C . PHE A 1 72 ? 3.212 -3.897 -11.464 1.00 90.88 72 PHE A C 1
ATOM 519 O O . PHE A 1 72 ? 4.073 -3.448 -10.703 1.00 90.88 72 PHE A O 1
ATOM 526 N N . ASP A 1 73 ? 3.436 -4.707 -12.496 1.00 90.44 73 ASP A N 1
ATOM 527 C CA . ASP A 1 73 ? 4.753 -5.117 -12.977 1.00 90.44 73 ASP A CA 1
ATOM 528 C C . ASP A 1 73 ? 5.507 -6.075 -12.042 1.00 90.44 73 ASP A C 1
ATOM 530 O O . ASP A 1 73 ? 5.770 -7.226 -12.381 1.00 90.44 73 ASP A O 1
ATOM 534 N N . SER A 1 74 ? 5.785 -5.627 -10.824 1.00 90.00 74 SER A N 1
ATOM 535 C CA . SER A 1 74 ? 6.570 -6.344 -9.831 1.00 90.00 74 SER A CA 1
ATOM 536 C C . SER A 1 74 ? 6.063 -6.095 -8.410 1.00 90.00 74 SER A C 1
ATOM 538 O O . SER A 1 74 ? 5.468 -5.059 -8.077 1.00 90.00 74 SER A O 1
ATOM 540 N N . TYR A 1 75 ? 6.328 -7.066 -7.535 1.00 92.94 75 TYR A N 1
ATOM 541 C CA . TYR A 1 75 ? 6.141 -6.898 -6.100 1.00 92.94 75 TYR A CA 1
ATOM 542 C C . TYR A 1 75 ? 7.216 -5.960 -5.543 1.00 92.94 75 TYR A C 1
ATOM 544 O O . TYR A 1 75 ? 8.408 -6.223 -5.648 1.00 92.94 75 TYR A O 1
ATOM 552 N N . LYS A 1 76 ? 6.779 -4.880 -4.895 1.00 90.19 76 LYS A N 1
ATOM 553 C CA . LYS A 1 76 ? 7.635 -3.983 -4.101 1.00 90.19 76 LYS A CA 1
ATOM 554 C C . LYS A 1 76 ? 7.921 -4.538 -2.693 1.00 90.19 76 LYS A C 1
ATOM 556 O O . LYS A 1 76 ? 7.064 -5.264 -2.178 1.00 90.19 76 LYS A O 1
ATOM 561 N N . PRO A 1 77 ? 9.043 -4.169 -2.036 1.00 94.19 77 PRO A N 1
ATOM 562 C CA . PRO A 1 77 ? 9.403 -4.651 -0.695 1.00 94.19 77 PRO A CA 1
ATOM 563 C C . PRO A 1 77 ? 8.291 -4.528 0.354 1.00 94.19 77 PRO A C 1
ATOM 565 O O . PRO A 1 77 ? 8.077 -5.460 1.130 1.00 94.19 77 PRO A O 1
ATOM 568 N N . LEU A 1 78 ? 7.512 -3.440 0.330 1.00 94.56 78 LEU A N 1
ATOM 569 C CA . LEU A 1 78 ? 6.371 -3.239 1.234 1.00 94.56 78 LEU A CA 1
ATOM 570 C C . LEU A 1 78 ? 5.350 -4.394 1.225 1.00 94.56 78 LEU A C 1
ATOM 572 O O . LEU A 1 78 ? 4.678 -4.633 2.226 1.00 94.56 78 LEU A O 1
ATOM 576 N N . HIS A 1 79 ? 5.214 -5.118 0.113 1.00 95.50 79 HIS A N 1
ATOM 577 C CA . HIS A 1 79 ? 4.258 -6.218 -0.010 1.00 95.50 79 HIS A CA 1
ATOM 578 C C . HIS A 1 79 ? 4.669 -7.443 0.804 1.00 95.50 79 HIS A C 1
ATOM 580 O O . HIS A 1 79 ? 3.834 -8.301 1.075 1.00 95.50 79 HIS A O 1
ATOM 586 N N . MET A 1 80 ? 5.948 -7.523 1.174 1.00 96.50 80 MET A N 1
ATOM 587 C CA . MET A 1 80 ? 6.548 -8.661 1.866 1.00 96.50 80 MET A CA 1
ATOM 588 C C . MET A 1 80 ? 7.097 -8.284 3.247 1.00 96.50 80 MET A C 1
ATOM 590 O O . MET A 1 80 ? 7.300 -9.163 4.081 1.00 96.50 80 MET A O 1
ATOM 594 N N . ALA A 1 81 ? 7.339 -6.996 3.508 1.00 96.31 81 ALA A N 1
ATOM 595 C CA . ALA A 1 81 ? 7.842 -6.525 4.791 1.00 96.31 81 ALA A CA 1
ATOM 596 C C . ALA A 1 81 ? 6.826 -6.772 5.920 1.00 96.31 81 ALA A C 1
ATOM 598 O O . ALA A 1 81 ? 5.641 -6.474 5.781 1.00 96.31 81 ALA A O 1
ATOM 599 N N . GLU A 1 82 ? 7.301 -7.280 7.061 1.00 97.25 82 GLU A N 1
ATOM 600 C CA . GLU A 1 82 ? 6.465 -7.697 8.200 1.00 97.25 82 GLU A CA 1
ATOM 601 C C . GLU A 1 82 ? 5.516 -6.589 8.683 1.00 97.25 82 GLU A C 1
ATOM 603 O O . GLU A 1 82 ? 4.352 -6.849 8.987 1.00 97.25 82 GLU A O 1
ATOM 608 N N . ALA A 1 83 ? 5.997 -5.343 8.703 1.00 95.88 83 ALA A N 1
ATOM 609 C CA . ALA A 1 83 ? 5.226 -4.195 9.164 1.00 95.88 83 ALA A CA 1
ATOM 610 C C . ALA A 1 83 ? 4.073 -3.812 8.219 1.00 95.88 83 ALA A C 1
ATOM 612 O O . ALA A 1 83 ? 3.054 -3.311 8.692 1.00 95.88 83 ALA A O 1
ATOM 613 N N . SER A 1 84 ? 4.212 -4.036 6.908 1.00 95.81 84 SER A N 1
ATOM 614 C CA . SER A 1 84 ? 3.289 -3.524 5.883 1.00 95.81 84 SER A CA 1
ATOM 615 C C . SER A 1 84 ? 2.499 -4.592 5.134 1.00 95.81 84 SER A C 1
ATOM 617 O O . SER A 1 84 ? 1.383 -4.314 4.691 1.00 95.81 84 SER A O 1
ATOM 619 N N . ALA A 1 85 ? 3.012 -5.817 5.019 1.00 97.00 85 ALA A N 1
ATOM 620 C CA . ALA A 1 85 ? 2.334 -6.913 4.330 1.00 97.00 85 ALA A CA 1
ATOM 621 C C . ALA A 1 85 ? 0.906 -7.167 4.864 1.00 97.00 85 ALA A C 1
ATOM 623 O O . ALA A 1 85 ? -0.009 -7.295 4.047 1.00 97.00 85 ALA A O 1
ATOM 624 N N . PRO A 1 86 ? 0.637 -7.124 6.190 1.00 97.50 86 PRO A N 1
ATOM 625 C CA . PRO A 1 86 ? -0.725 -7.270 6.711 1.00 97.50 86 PRO A CA 1
ATOM 626 C C . PRO A 1 86 ? -1.693 -6.160 6.269 1.00 97.50 86 PRO A C 1
ATOM 628 O O . PRO A 1 86 ? -2.901 -6.383 6.251 1.00 97.50 86 PRO A O 1
ATOM 631 N N . LEU A 1 87 ? -1.189 -4.972 5.910 1.00 96.62 87 LEU A N 1
ATOM 632 C CA . LEU A 1 87 ? -2.009 -3.845 5.449 1.00 96.62 87 LEU A CA 1
ATOM 633 C C . LEU A 1 87 ? -2.361 -3.940 3.960 1.00 96.62 87 LEU A C 1
ATOM 635 O O . LEU A 1 87 ? -3.252 -3.225 3.500 1.00 96.62 87 LEU A O 1
ATOM 639 N N . CYS A 1 88 ? -1.683 -4.805 3.204 1.00 96.44 88 CYS A N 1
ATOM 640 C CA . CYS A 1 88 ? -1.894 -4.956 1.765 1.00 96.44 88 CYS A CA 1
ATOM 641 C C . CYS A 1 88 ? -3.081 -5.868 1.417 1.00 96.44 88 CYS A C 1
ATOM 643 O O . CYS A 1 88 ? -3.539 -5.863 0.272 1.00 96.44 88 CYS A O 1
ATOM 645 N N . GLY A 1 89 ? -3.577 -6.656 2.375 1.00 96.06 89 GLY A N 1
ATOM 646 C CA . GLY A 1 89 ? -4.599 -7.665 2.114 1.00 96.06 89 GLY A CA 1
ATOM 647 C C . GLY A 1 89 ? -4.111 -8.721 1.119 1.00 96.06 89 GLY A C 1
ATOM 648 O O . GLY A 1 89 ? -2.938 -9.096 1.104 1.00 96.06 89 GLY A O 1
ATOM 649 N N . LYS A 1 90 ? -5.007 -9.218 0.260 1.00 97.31 90 LYS A N 1
ATOM 650 C CA . LYS A 1 90 ? -4.605 -10.073 -0.866 1.00 97.31 90 LYS A CA 1
ATOM 651 C C . LYS A 1 90 ? -3.830 -9.237 -1.884 1.00 97.31 90 LYS A C 1
ATOM 653 O O . LYS A 1 90 ? -4.266 -8.147 -2.212 1.00 97.31 90 LYS A O 1
ATOM 658 N N . ILE A 1 91 ? -2.744 -9.759 -2.449 1.00 96.81 91 ILE A N 1
ATOM 659 C CA . ILE A 1 91 ? -1.926 -9.018 -3.421 1.00 96.81 91 ILE A CA 1
ATOM 660 C C . ILE A 1 91 ? -1.993 -9.702 -4.785 1.00 96.81 91 ILE A C 1
ATOM 662 O O . ILE A 1 91 ? -1.775 -10.909 -4.893 1.00 96.81 91 ILE A O 1
ATOM 666 N N . ILE A 1 92 ? -2.300 -8.932 -5.827 1.00 96.44 92 ILE A N 1
ATOM 667 C CA . ILE A 1 92 ? -2.260 -9.360 -7.228 1.00 96.44 92 ILE A CA 1
ATOM 668 C C . ILE A 1 92 ? -1.227 -8.496 -7.945 1.00 96.44 92 ILE A C 1
ATOM 670 O O . ILE A 1 92 ? -1.356 -7.275 -7.937 1.00 96.44 92 ILE A O 1
ATOM 674 N N . CYS A 1 93 ? -0.231 -9.122 -8.571 1.00 94.31 93 CYS A N 1
ATOM 675 C CA . CYS A 1 93 ? 0.659 -8.433 -9.499 1.00 94.31 93 CYS A CA 1
ATOM 676 C C . CYS A 1 93 ? 0.049 -8.496 -10.902 1.00 94.31 93 CYS A C 1
ATOM 678 O O . CYS A 1 93 ? -0.126 -9.581 -11.458 1.00 94.31 93 CYS A O 1
ATOM 680 N N . ALA A 1 94 ? -0.344 -7.345 -11.434 1.00 93.62 94 ALA A N 1
ATOM 681 C CA . ALA A 1 94 ? -0.890 -7.207 -12.769 1.00 93.62 94 ALA A CA 1
ATOM 682 C C . ALA A 1 94 ? 0.243 -7.020 -13.781 1.00 93.62 94 ALA A C 1
ATOM 684 O O . ALA A 1 94 ? 1.050 -6.094 -13.660 1.00 93.62 94 ALA A O 1
ATOM 685 N N . ASP A 1 95 ? 0.252 -7.880 -14.796 1.00 91.25 95 ASP A N 1
ATOM 686 C CA . ASP A 1 95 ? 1.052 -7.690 -16.000 1.00 91.25 95 ASP A CA 1
ATOM 687 C C . ASP A 1 95 ? 0.528 -6.467 -16.767 1.00 91.25 95 ASP A C 1
ATOM 689 O O . ASP A 1 95 ? -0.659 -6.373 -17.094 1.00 91.25 95 ASP A O 1
ATOM 693 N N . ILE A 1 96 ? 1.422 -5.512 -17.015 1.00 90.38 96 ILE A N 1
ATOM 694 C CA . ILE A 1 96 ? 1.143 -4.271 -17.745 1.00 90.38 96 ILE A CA 1
ATOM 695 C C . ILE A 1 96 ? 1.922 -4.180 -19.068 1.00 90.38 96 ILE A C 1
ATOM 697 O O . ILE A 1 96 ? 1.986 -3.110 -19.672 1.00 90.38 96 ILE A O 1
ATOM 701 N N . GLY A 1 97 ? 2.491 -5.294 -19.541 1.00 91.00 97 GLY A N 1
ATOM 702 C CA . GLY A 1 97 ? 3.177 -5.394 -20.830 1.00 91.00 97 GLY A CA 1
ATOM 703 C C . GLY A 1 97 ? 4.654 -4.996 -20.810 1.00 91.00 97 GLY A C 1
ATOM 704 O O . GLY A 1 97 ? 5.219 -4.722 -21.873 1.00 91.00 97 GLY A O 1
ATOM 705 N N . ILE A 1 98 ? 5.290 -4.953 -19.635 1.00 87.75 98 ILE A N 1
ATOM 706 C CA . ILE A 1 98 ? 6.749 -4.827 -19.543 1.00 87.75 98 ILE A CA 1
ATOM 707 C C . ILE A 1 98 ? 7.362 -6.179 -19.892 1.00 87.75 98 ILE A C 1
ATOM 709 O O . ILE A 1 98 ? 7.000 -7.213 -19.339 1.00 87.75 98 ILE A O 1
ATOM 713 N N . ARG A 1 99 ? 8.270 -6.169 -20.867 1.00 88.81 99 ARG A N 1
ATOM 714 C CA . ARG A 1 99 ? 8.904 -7.386 -21.376 1.00 88.81 99 ARG A CA 1
ATOM 715 C C . ARG A 1 99 ? 9.840 -7.969 -20.322 1.00 88.81 99 ARG A C 1
ATOM 717 O O . ARG A 1 99 ? 10.601 -7.220 -19.718 1.00 88.81 99 ARG A O 1
ATOM 724 N N . ASP A 1 100 ? 9.872 -9.296 -20.228 1.00 85.50 100 ASP A N 1
ATOM 725 C CA . ASP A 1 100 ? 10.661 -10.011 -19.216 1.00 85.50 100 ASP A CA 1
ATOM 726 C C . ASP A 1 100 ? 12.148 -9.635 -19.194 1.00 85.50 100 ASP A C 1
ATOM 728 O O . ASP A 1 100 ? 12.753 -9.538 -18.137 1.00 85.50 100 ASP A O 1
ATOM 732 N N . GLU A 1 101 ? 12.729 -9.345 -20.358 1.00 87.88 101 GLU A N 1
ATOM 733 C CA . GLU A 1 101 ? 14.129 -8.916 -20.506 1.00 87.88 101 GLU A CA 1
ATOM 734 C C . GLU A 1 101 ? 14.456 -7.556 -19.848 1.00 87.88 101 GLU A C 1
ATOM 736 O O . GLU A 1 101 ? 15.627 -7.196 -19.743 1.00 87.88 101 GLU A O 1
ATOM 741 N N . TRP A 1 102 ? 13.440 -6.782 -19.447 1.00 84.94 102 TRP A N 1
ATOM 742 C CA . TRP A 1 102 ? 13.592 -5.509 -18.730 1.00 84.94 102 TRP A CA 1
ATOM 743 C C . TRP A 1 102 ? 13.469 -5.686 -17.217 1.00 84.94 102 TRP A C 1
ATOM 745 O O . TRP A 1 102 ? 13.742 -4.737 -16.478 1.00 84.94 102 TRP A O 1
ATOM 755 N N . HIS A 1 103 ? 13.101 -6.885 -16.756 1.00 81.50 103 HIS A N 1
ATOM 756 C CA . HIS A 1 103 ? 13.131 -7.224 -15.342 1.00 81.50 103 HIS A CA 1
ATOM 757 C C . HIS A 1 103 ? 14.563 -7.550 -14.936 1.00 81.50 103 HIS A C 1
ATOM 759 O O . HIS A 1 103 ? 15.214 -8.365 -15.592 1.00 81.50 103 HIS A O 1
ATOM 765 N N . PRO A 1 104 ? 15.085 -6.922 -13.872 1.00 72.56 104 PRO A N 1
ATOM 766 C CA . PRO A 1 104 ? 16.388 -7.295 -13.356 1.00 72.56 104 PRO A CA 1
ATOM 767 C C . PRO A 1 104 ? 16.379 -8.770 -12.940 1.00 72.56 104 PRO A C 1
ATOM 769 O O . PRO A 1 104 ? 15.439 -9.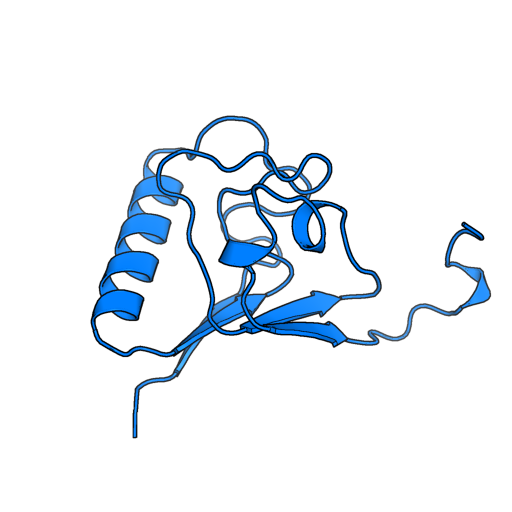238 -12.297 1.00 72.56 104 PRO A O 1
ATOM 772 N N . GLU A 1 105 ? 17.434 -9.499 -13.303 1.00 69.31 105 GLU A N 1
ATOM 773 C CA . GLU A 1 105 ? 17.681 -10.823 -12.737 1.00 69.31 105 GLU A CA 1
ATOM 774 C C . GLU A 1 105 ? 18.041 -10.637 -11.256 1.00 69.31 105 GLU A C 1
ATOM 776 O O . GLU A 1 105 ? 19.032 -9.975 -10.933 1.00 69.31 105 GLU A O 1
ATOM 781 N N . PHE A 1 106 ? 17.196 -11.162 -10.367 1.00 58.06 106 PHE A N 1
ATOM 782 C CA . PHE A 1 106 ? 17.404 -11.160 -8.917 1.00 58.06 106 PHE A CA 1
ATOM 783 C C . PHE A 1 106 ? 17.987 -12.491 -8.442 1.00 58.06 106 PHE A C 1
ATOM 785 O O . PHE A 1 106 ? 17.508 -13.548 -8.915 1.00 58.06 106 PHE A O 1
#

Secondary structure (DSSP, 8-state):
---EEEE--SSSS--TT--SS--HHHHHHHHHHHHHHTTT-EEEEESS-TTB-TTT-PBPTT----SEEEEESS--GGGTSTTTGGGS-EEEEE--S--GGGS---

Organism: NCBI:txid853

Radius of gyration: 13.75 Å; chains: 1; bounding box: 42×28×33 Å

pLDDT: mean 83.24, std 16.76, range [32.91, 97.5]

InterPro domains:
  IPR004443 YjeF N-terminal domain [PF03853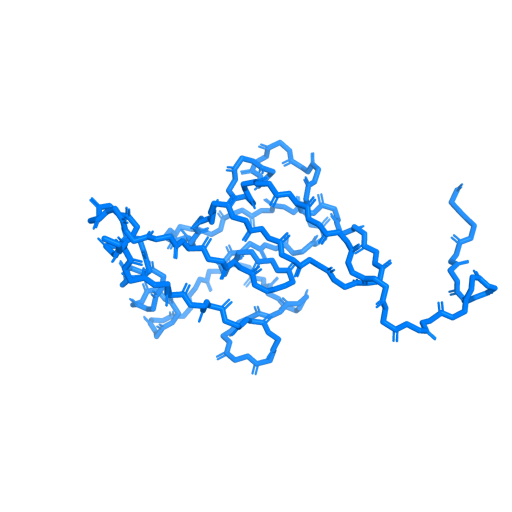] (12-77)
  IPR004443 YjeF N-terminal domain [PS51385] (1-104)
  IPR036652 YjeF N-terminal domain superfamily [G3DSA:3.40.50.10260] (7-103)
  IPR036652 YjeF N-terminal domain superfamily [SSF64153] (12-103)